Protein AF-A0A8H3I0Z0-F1 (afdb_monomer_lite)

Radius of gyration: 28.61 Å; chains: 1; bounding box: 64×24×94 Å

Structure (mmCIF, N/CA/C/O backbone):
data_AF-A0A8H3I0Z0-F1
#
_entry.id   AF-A0A8H3I0Z0-F1
#
loop_
_atom_site.group_PDB
_atom_site.id
_atom_site.type_symbol
_atom_site.label_atom_id
_atom_site.label_alt_id
_atom_site.label_comp_id
_atom_site.label_asym_id
_atom_site.label_entity_id
_atom_site.label_seq_id
_atom_site.pdbx_PDB_ins_code
_atom_site.Cartn_x
_atom_site.Cartn_y
_atom_site.Cartn_z
_atom_site.occupancy
_atom_site.B_iso_or_equiv
_atom_site.auth_seq_id
_atom_site.auth_comp_id
_atom_site.auth_asym_id
_atom_site.auth_atom_id
_atom_site.pdbx_PDB_model_num
ATOM 1 N N . MET A 1 1 ? 40.923 -9.804 -62.051 1.00 49.62 1 MET A N 1
ATOM 2 C CA . MET A 1 1 ? 40.521 -8.663 -61.196 1.00 49.62 1 MET A CA 1
ATOM 3 C C . MET A 1 1 ? 39.108 -8.883 -60.624 1.00 49.62 1 MET A C 1
ATOM 5 O O . MET A 1 1 ? 38.193 -8.184 -61.022 1.00 49.62 1 MET A O 1
ATOM 9 N N . TYR A 1 2 ? 38.901 -9.852 -59.717 1.00 53.31 2 TYR A N 1
ATOM 10 C CA . TYR A 1 2 ? 37.547 -10.206 -59.215 1.00 53.31 2 TYR A CA 1
ATOM 11 C C . TYR A 1 2 ? 37.404 -10.237 -57.674 1.00 53.31 2 TYR A C 1
ATOM 13 O O . TYR A 1 2 ? 36.330 -10.528 -57.165 1.00 53.31 2 TYR A O 1
ATOM 21 N N . ASN A 1 3 ? 38.454 -9.895 -56.910 1.00 57.19 3 ASN A N 1
ATOM 22 C CA . ASN A 1 3 ? 38.462 -10.039 -55.439 1.00 57.19 3 ASN A CA 1
ATOM 23 C C . ASN A 1 3 ? 38.242 -8.739 -54.644 1.00 57.19 3 ASN A C 1
ATOM 25 O O . ASN A 1 3 ? 37.984 -8.796 -53.445 1.00 57.19 3 ASN A O 1
ATOM 29 N N . HIS A 1 4 ? 38.344 -7.566 -55.275 1.00 58.25 4 HIS A N 1
ATOM 30 C CA . HIS A 1 4 ? 38.275 -6.285 -54.558 1.00 58.25 4 HIS A CA 1
ATOM 31 C C . HIS A 1 4 ? 36.830 -5.787 -54.354 1.00 58.25 4 HIS A C 1
ATOM 33 O O . HIS A 1 4 ? 36.523 -5.210 -53.315 1.00 58.25 4 HIS A O 1
ATOM 39 N N . SER A 1 5 ? 35.927 -6.062 -55.303 1.00 60.88 5 SER A N 1
ATOM 40 C CA . SER A 1 5 ? 34.509 -5.678 -55.207 1.00 60.88 5 SER A CA 1
ATOM 41 C C . SER A 1 5 ? 33.714 -6.571 -54.248 1.00 60.88 5 SER A C 1
ATOM 43 O O . SER A 1 5 ? 32.898 -6.060 -53.489 1.00 60.88 5 SER A O 1
ATOM 45 N N . ASN A 1 6 ? 34.006 -7.879 -54.206 1.00 61.44 6 ASN A N 1
ATOM 46 C CA . ASN A 1 6 ? 33.349 -8.804 -53.272 1.00 61.44 6 ASN A CA 1
ATOM 47 C C . ASN A 1 6 ? 33.717 -8.535 -51.806 1.00 61.44 6 ASN A C 1
ATOM 49 O O . ASN A 1 6 ? 32.853 -8.653 -50.944 1.00 61.44 6 ASN A O 1
ATOM 53 N N . ARG A 1 7 ? 34.963 -8.126 -51.516 1.00 63.06 7 ARG A N 1
ATOM 54 C CA . ARG A 1 7 ? 35.365 -7.723 -50.155 1.00 63.06 7 ARG A CA 1
ATOM 55 C C . ARG A 1 7 ? 34.639 -6.463 -49.695 1.00 63.06 7 ARG A C 1
ATOM 57 O O . ARG A 1 7 ? 34.001 -6.496 -48.657 1.00 63.06 7 ARG A O 1
ATOM 64 N N . LYS A 1 8 ? 34.639 -5.403 -50.511 1.00 66.81 8 LYS A N 1
ATOM 65 C CA . LYS A 1 8 ? 33.959 -4.141 -50.166 1.00 66.81 8 LYS A CA 1
ATOM 66 C C . LYS A 1 8 ? 32.462 -4.317 -49.913 1.00 66.81 8 LYS A C 1
ATOM 68 O O . LYS A 1 8 ? 31.931 -3.703 -48.997 1.00 66.81 8 LYS A O 1
ATOM 73 N N . HIS A 1 9 ? 31.797 -5.152 -50.708 1.00 66.06 9 HIS A N 1
ATOM 74 C CA . HIS A 1 9 ? 30.387 -5.470 -50.502 1.00 66.06 9 HIS A CA 1
ATOM 75 C C . HIS A 1 9 ? 30.183 -6.218 -49.176 1.00 66.06 9 HIS A C 1
ATOM 77 O O . HIS A 1 9 ? 29.339 -5.823 -48.381 1.00 66.06 9 HIS A O 1
ATOM 83 N N . ASN A 1 10 ? 30.996 -7.239 -48.890 1.00 72.88 10 ASN A N 1
ATOM 84 C CA . ASN A 1 10 ? 30.911 -8.009 -47.646 1.00 72.88 10 ASN A CA 1
ATOM 85 C C . ASN A 1 10 ? 31.183 -7.154 -46.392 1.00 72.88 10 ASN A C 1
ATOM 87 O O . ASN A 1 10 ? 30.466 -7.268 -45.403 1.00 72.88 10 ASN A O 1
ATOM 91 N N . ASP A 1 11 ? 32.159 -6.245 -46.463 1.00 80.00 11 ASP A N 1
ATOM 92 C CA . ASP A 1 11 ? 32.499 -5.326 -45.371 1.00 80.00 11 ASP A CA 1
ATOM 93 C C . ASP A 1 11 ? 31.361 -4.318 -45.106 1.00 80.00 11 ASP A C 1
ATOM 95 O O . ASP A 1 11 ? 31.059 -3.991 -43.956 1.00 80.00 11 ASP A O 1
ATOM 99 N N . GLN A 1 12 ? 30.675 -3.858 -46.161 1.00 84.00 12 GLN A N 1
ATOM 100 C CA . GLN A 1 12 ? 29.501 -2.984 -46.047 1.00 84.00 12 GLN A CA 1
ATOM 101 C C . GLN A 1 12 ? 28.294 -3.697 -45.424 1.00 84.00 12 GLN A C 1
ATOM 103 O O . GLN A 1 12 ? 27.622 -3.110 -44.576 1.00 84.00 12 GLN A O 1
ATOM 108 N N . TRP A 1 13 ? 28.033 -4.954 -45.798 1.00 85.31 13 TRP A N 1
ATOM 109 C CA . TRP A 1 13 ? 26.964 -5.758 -45.191 1.00 85.31 13 TRP A CA 1
ATOM 110 C C . TRP A 1 13 ? 27.216 -6.040 -43.715 1.00 85.31 13 TRP A C 1
ATOM 112 O O . TRP A 1 13 ? 26.295 -5.897 -42.912 1.00 85.31 13 TRP A O 1
ATOM 122 N N . GLN A 1 14 ? 28.455 -6.373 -43.348 1.00 87.75 14 GLN A N 1
ATOM 123 C CA . GLN A 1 14 ? 28.815 -6.582 -41.948 1.00 87.75 14 GLN A CA 1
ATOM 124 C C . GLN A 1 14 ? 28.629 -5.295 -41.137 1.00 87.75 14 GLN A C 1
ATOM 126 O O . GLN A 1 14 ? 27.967 -5.310 -40.106 1.00 87.75 14 GLN A O 1
ATOM 131 N N . THR A 1 15 ? 29.098 -4.158 -41.663 1.00 92.81 15 THR A N 1
ATOM 132 C CA . THR A 1 15 ? 28.926 -2.847 -41.015 1.00 92.81 15 THR A CA 1
ATOM 133 C C . THR A 1 15 ? 27.448 -2.501 -40.807 1.00 92.81 15 THR A C 1
ATOM 135 O O . THR A 1 15 ? 27.067 -2.008 -39.747 1.00 92.81 15 THR A O 1
ATOM 138 N N . ALA A 1 16 ? 26.597 -2.761 -41.805 1.00 92.19 16 ALA A N 1
ATOM 139 C CA . ALA A 1 16 ? 25.161 -2.523 -41.690 1.00 92.19 16 ALA A CA 1
ATOM 140 C C . ALA A 1 16 ? 24.503 -3.449 -40.653 1.00 92.19 16 ALA A C 1
ATOM 142 O O . ALA A 1 16 ? 23.664 -2.993 -39.878 1.00 92.19 16 ALA A O 1
ATOM 143 N N . SER A 1 17 ? 24.901 -4.724 -40.609 1.00 94.00 17 SER A N 1
ATOM 144 C CA . SER A 1 17 ? 24.419 -5.689 -39.616 1.00 94.00 17 SER A CA 1
ATOM 145 C C . SER A 1 17 ? 24.786 -5.264 -38.194 1.00 94.00 17 SER A C 1
ATOM 147 O O . SER A 1 17 ? 23.909 -5.194 -37.333 1.00 94.00 17 SER A O 1
ATOM 149 N N . ASP A 1 18 ? 26.051 -4.906 -37.965 1.00 96.00 18 ASP A N 1
ATOM 150 C CA . ASP A 1 18 ? 26.550 -4.474 -36.657 1.00 96.00 18 ASP A CA 1
ATOM 151 C C . ASP A 1 18 ? 25.844 -3.185 -36.197 1.00 96.00 18 ASP A C 1
ATOM 153 O O . ASP A 1 18 ? 25.447 -3.055 -35.038 1.00 96.00 18 ASP A O 1
ATOM 157 N N . ALA A 1 19 ? 25.610 -2.243 -37.119 1.00 95.50 19 ALA A N 1
ATOM 158 C CA . ALA A 1 19 ? 24.877 -1.012 -36.828 1.00 95.50 19 ALA A CA 1
ATOM 159 C C . ALA A 1 19 ? 23.410 -1.276 -36.439 1.00 95.50 19 ALA A C 1
ATOM 161 O O . ALA A 1 19 ? 22.887 -0.625 -35.531 1.00 95.50 19 ALA A O 1
ATOM 162 N N . ILE A 1 20 ? 22.742 -2.232 -37.096 1.00 96.00 20 ILE A N 1
ATOM 163 C CA . ILE A 1 20 ? 21.369 -2.633 -36.754 1.00 96.00 20 ILE A CA 1
ATOM 164 C C . ILE A 1 20 ? 21.336 -3.294 -35.376 1.00 96.00 20 ILE A C 1
ATOM 166 O O . ILE A 1 20 ? 20.483 -2.947 -34.556 1.00 96.00 20 ILE A O 1
ATOM 170 N N . GLU A 1 21 ? 22.261 -4.213 -35.094 1.00 96.81 21 GLU A N 1
ATOM 171 C CA . GLU A 1 21 ? 22.340 -4.869 -33.788 1.00 96.81 21 GLU A CA 1
ATOM 172 C C . GLU A 1 21 ? 22.579 -3.847 -32.671 1.00 96.81 21 GLU A C 1
ATOM 174 O O . GLU A 1 21 ? 21.851 -3.848 -31.674 1.00 96.81 21 GLU A O 1
ATOM 179 N N . GLN A 1 22 ? 23.515 -2.915 -32.868 1.00 97.06 22 GLN A N 1
ATOM 180 C CA . GLN A 1 22 ? 23.776 -1.841 -31.913 1.00 97.06 22 GLN A CA 1
ATOM 181 C C . GLN A 1 22 ? 22.528 -0.983 -31.675 1.00 97.06 22 GLN A C 1
ATOM 183 O O . GLN A 1 22 ? 22.144 -0.764 -30.526 1.00 97.06 22 GLN A O 1
ATOM 188 N N . ALA A 1 23 ? 21.833 -0.563 -32.737 1.00 97.62 23 ALA A N 1
ATOM 189 C CA . ALA A 1 23 ? 20.603 0.218 -32.611 1.00 97.62 23 ALA A CA 1
ATOM 190 C C . ALA A 1 23 ? 19.501 -0.547 -31.853 1.00 97.62 23 ALA A C 1
ATOM 192 O O . ALA A 1 23 ? 18.777 0.033 -31.039 1.00 97.62 23 ALA A O 1
ATOM 193 N N . MET A 1 24 ? 19.382 -1.862 -32.071 1.00 97.44 24 MET A N 1
ATOM 194 C CA . MET A 1 24 ? 18.446 -2.711 -31.329 1.00 97.44 24 MET A CA 1
ATOM 195 C C . MET A 1 24 ? 18.813 -2.808 -29.846 1.00 97.44 24 MET A C 1
ATOM 197 O O . MET A 1 24 ? 17.919 -2.770 -28.996 1.00 97.44 24 MET A O 1
ATOM 201 N N . GLN A 1 25 ? 20.102 -2.925 -29.519 1.00 97.38 25 GLN A N 1
ATOM 202 C CA . GLN A 1 25 ? 20.560 -2.911 -28.131 1.00 97.38 25 GLN A CA 1
ATOM 203 C C . GLN A 1 25 ? 20.279 -1.559 -27.477 1.00 97.38 25 GLN A C 1
ATOM 205 O O . GLN A 1 25 ? 19.692 -1.520 -26.395 1.00 97.38 25 GLN A O 1
ATOM 210 N N . ASP A 1 26 ? 20.604 -0.450 -28.136 1.00 97.06 26 ASP A N 1
ATOM 211 C CA . ASP A 1 26 ? 20.345 0.898 -27.622 1.00 97.06 26 ASP A CA 1
ATOM 212 C C . ASP A 1 26 ? 18.851 1.122 -27.365 1.00 97.06 26 ASP A C 1
ATOM 214 O O . ASP A 1 26 ? 18.458 1.656 -26.321 1.00 97.06 26 ASP A O 1
ATOM 218 N N . MET A 1 27 ? 17.995 0.640 -28.269 1.00 97.69 27 MET A N 1
ATOM 219 C CA . MET A 1 27 ? 16.547 0.720 -28.107 1.00 97.69 27 MET A CA 1
ATOM 220 C C . MET A 1 27 ? 16.053 -0.102 -26.909 1.00 97.69 27 MET A C 1
ATOM 222 O O . MET A 1 27 ? 15.232 0.397 -26.136 1.00 97.69 27 MET A O 1
ATOM 226 N N . LYS A 1 28 ? 16.576 -1.316 -26.693 1.00 96.12 28 LYS A N 1
ATOM 227 C CA . LYS A 1 28 ? 16.246 -2.133 -25.508 1.00 96.12 28 LYS A CA 1
ATOM 228 C C . LYS A 1 28 ? 16.651 -1.434 -24.210 1.00 96.12 28 LYS A C 1
ATOM 230 O O . LYS A 1 28 ? 15.844 -1.344 -23.284 1.00 96.12 28 LYS A O 1
ATOM 235 N N . HIS A 1 29 ? 17.864 -0.882 -24.151 1.00 95.69 29 HIS A N 1
ATOM 236 C CA . HIS A 1 29 ? 18.329 -0.119 -22.989 1.00 95.69 29 HIS A CA 1
ATOM 237 C C . HIS A 1 29 ? 17.452 1.111 -22.738 1.00 95.69 29 HIS A C 1
ATOM 239 O O . HIS A 1 29 ? 17.085 1.408 -21.598 1.00 95.69 29 HIS A O 1
ATOM 245 N N . HIS A 1 30 ? 17.070 1.814 -23.805 1.00 95.94 30 HIS A N 1
ATOM 246 C CA . HIS A 1 30 ? 16.184 2.964 -23.712 1.00 95.94 30 HIS A CA 1
ATOM 247 C C . HIS A 1 30 ? 14.809 2.578 -23.154 1.00 95.94 30 HIS A C 1
ATOM 249 O O . HIS A 1 30 ? 14.322 3.229 -22.227 1.00 95.94 30 HIS A O 1
ATOM 255 N N . GLN A 1 31 ? 14.204 1.507 -23.672 1.00 95.56 31 GLN A N 1
ATOM 256 C CA . GLN A 1 31 ? 12.918 0.992 -23.198 1.00 95.56 31 GLN A CA 1
ATOM 257 C C . GLN A 1 31 ? 12.981 0.580 -21.727 1.00 95.56 31 GLN A C 1
ATOM 259 O O . GLN A 1 31 ? 12.110 0.979 -20.955 1.00 95.56 31 GLN A O 1
ATOM 264 N N . LEU A 1 32 ? 14.034 -0.130 -21.311 1.00 93.69 32 LEU A N 1
ATOM 265 C CA . LEU A 1 32 ? 14.235 -0.511 -19.911 1.00 93.69 32 LEU A CA 1
ATOM 266 C C . LEU A 1 32 ? 14.336 0.720 -19.000 1.00 93.69 32 LEU A C 1
ATOM 268 O O . LEU A 1 32 ? 13.714 0.773 -17.938 1.00 93.69 32 LEU A O 1
ATOM 272 N N . ARG A 1 33 ? 15.072 1.749 -19.433 1.00 94.81 33 ARG A N 1
ATOM 273 C CA . ARG A 1 33 ? 15.203 3.009 -18.692 1.00 94.81 33 ARG A CA 1
ATOM 274 C C . ARG A 1 33 ? 13.863 3.730 -18.544 1.00 94.81 33 ARG A C 1
ATOM 276 O O . ARG A 1 33 ? 13.560 4.234 -17.462 1.00 94.81 33 ARG A O 1
ATOM 283 N N . LEU A 1 34 ? 13.065 3.793 -19.611 1.00 95.94 34 LEU A N 1
ATOM 284 C CA . LEU A 1 34 ? 11.731 4.395 -19.569 1.00 95.94 34 LEU A CA 1
ATOM 285 C C . LEU A 1 34 ? 10.782 3.604 -18.668 1.00 95.94 34 LEU A C 1
ATOM 287 O O . LEU A 1 34 ? 10.107 4.201 -17.831 1.00 95.94 34 LEU A O 1
ATOM 291 N N . TRP A 1 35 ? 10.780 2.277 -18.802 1.00 95.31 35 TRP A N 1
ATOM 292 C CA . TRP A 1 35 ? 10.008 1.364 -17.966 1.00 95.31 35 TRP A CA 1
ATOM 293 C C . TRP A 1 35 ? 10.321 1.593 -16.484 1.00 95.31 35 TRP A C 1
ATOM 295 O O . TRP A 1 35 ? 9.425 1.906 -15.700 1.00 95.31 35 TRP A O 1
ATOM 305 N N . LYS A 1 36 ? 11.606 1.581 -16.112 1.00 95.75 36 LYS A N 1
ATOM 306 C CA . LYS A 1 36 ? 12.046 1.832 -14.736 1.00 95.75 36 LYS A CA 1
ATOM 307 C C . LYS A 1 36 ? 11.579 3.194 -14.227 1.00 95.75 36 LYS A C 1
ATOM 309 O O . LYS A 1 36 ? 10.993 3.284 -13.150 1.00 95.75 36 LYS A O 1
ATOM 314 N N . LYS A 1 37 ? 11.787 4.259 -15.010 1.00 96.62 37 LYS A N 1
ATOM 315 C CA . LYS A 1 37 ? 11.368 5.620 -14.638 1.00 96.62 37 LYS A CA 1
ATOM 316 C C . LYS A 1 37 ? 9.857 5.709 -14.410 1.00 96.62 37 LYS A C 1
ATOM 318 O O . LYS A 1 37 ? 9.425 6.361 -13.461 1.00 96.62 37 LYS A O 1
ATOM 323 N N . HIS A 1 38 ? 9.067 5.054 -15.258 1.00 96.44 38 HIS A N 1
ATOM 324 C CA . HIS A 1 38 ? 7.618 4.998 -15.114 1.00 96.44 38 HIS A CA 1
ATOM 325 C C . HIS A 1 38 ? 7.214 4.323 -13.799 1.00 96.44 38 HIS A C 1
ATOM 327 O O . HIS A 1 38 ? 6.490 4.924 -13.008 1.00 96.44 38 HIS A O 1
ATOM 333 N N . PHE A 1 39 ? 7.725 3.123 -13.516 1.00 96.94 39 PHE A N 1
ATOM 334 C CA . PHE A 1 39 ? 7.347 2.386 -12.307 1.00 96.94 39 PHE A CA 1
ATOM 335 C C . PHE A 1 39 ? 7.849 3.034 -11.014 1.00 96.94 39 PHE A C 1
ATOM 337 O O . PHE A 1 39 ? 7.135 3.006 -10.011 1.00 96.94 39 PHE A O 1
ATOM 344 N N . VAL A 1 40 ? 9.008 3.701 -11.041 1.00 97.69 40 VAL A N 1
ATOM 345 C CA . VAL A 1 40 ? 9.452 4.558 -9.931 1.00 97.69 40 VAL A CA 1
ATOM 346 C C . VAL A 1 40 ? 8.408 5.641 -9.643 1.00 97.69 40 VAL A C 1
ATOM 348 O O . VAL A 1 40 ? 7.986 5.786 -8.497 1.00 97.69 40 VAL A O 1
ATOM 351 N N . ALA A 1 41 ? 7.945 6.357 -10.672 1.00 97.94 41 ALA A N 1
ATOM 352 C CA . ALA A 1 41 ? 6.946 7.411 -10.509 1.00 97.94 41 ALA A CA 1
ATOM 353 C C . ALA A 1 41 ? 5.586 6.869 -10.030 1.00 97.94 41 ALA A C 1
ATOM 355 O O . ALA A 1 41 ? 4.925 7.508 -9.211 1.00 97.94 41 ALA A O 1
ATOM 356 N N . VAL A 1 42 ? 5.178 5.685 -10.500 1.00 98.25 42 VAL A N 1
ATOM 357 C CA . VAL A 1 42 ? 3.949 5.014 -10.046 1.00 98.25 42 VAL A CA 1
ATOM 358 C C . VAL A 1 42 ? 4.031 4.670 -8.558 1.00 98.25 42 VAL A C 1
ATOM 360 O O . VAL A 1 42 ? 3.095 4.974 -7.822 1.00 98.25 42 VAL A O 1
ATOM 363 N N . LEU A 1 43 ? 5.144 4.091 -8.094 1.00 98.50 43 LEU A N 1
ATOM 364 C CA . LEU A 1 43 ? 5.341 3.762 -6.677 1.00 98.50 43 LEU A CA 1
ATOM 365 C C . LEU A 1 43 ? 5.396 5.014 -5.794 1.00 98.50 43 LEU A C 1
ATOM 367 O O . LEU A 1 43 ? 4.810 5.021 -4.714 1.00 98.50 43 LEU A O 1
ATOM 371 N N . ASP A 1 44 ? 6.045 6.084 -6.257 1.00 98.44 44 ASP A N 1
ATOM 372 C CA . ASP A 1 44 ? 6.104 7.348 -5.517 1.00 98.44 44 ASP A CA 1
ATOM 373 C C . ASP A 1 44 ? 4.726 8.006 -5.397 1.00 98.44 44 ASP A C 1
ATOM 375 O O . ASP A 1 44 ? 4.357 8.498 -4.327 1.00 98.44 44 ASP A O 1
ATOM 379 N N . ARG A 1 45 ? 3.924 7.962 -6.468 1.00 98.50 45 ARG A N 1
ATOM 380 C CA . ARG A 1 45 ? 2.531 8.415 -6.426 1.00 98.50 45 ARG A CA 1
ATOM 381 C C . ARG A 1 45 ? 1.698 7.559 -5.475 1.00 98.50 45 ARG A C 1
ATOM 383 O O . ARG A 1 45 ? 0.999 8.113 -4.636 1.00 98.50 45 ARG A O 1
ATOM 390 N N . LEU A 1 46 ? 1.822 6.236 -5.560 1.00 98.50 46 LEU A N 1
ATOM 391 C CA . LEU A 1 46 ? 1.108 5.307 -4.686 1.00 98.50 46 LEU A CA 1
ATOM 392 C C . LEU A 1 46 ? 1.431 5.563 -3.209 1.00 98.50 46 LEU A C 1
ATOM 394 O O . LEU A 1 46 ? 0.528 5.608 -2.380 1.00 98.50 46 LEU A O 1
ATOM 398 N N . LEU A 1 47 ? 2.708 5.786 -2.882 1.00 98.62 47 LEU A N 1
ATOM 399 C CA . LEU A 1 47 ? 3.143 6.129 -1.530 1.00 98.62 47 LEU A CA 1
ATOM 400 C C . LEU A 1 47 ? 2.540 7.455 -1.057 1.00 98.62 47 LEU A C 1
ATOM 402 O O . LEU A 1 47 ? 2.101 7.562 0.088 1.00 98.62 47 LEU A O 1
ATOM 406 N N . LYS A 1 48 ? 2.531 8.472 -1.923 1.00 98.62 48 LYS A N 1
ATOM 407 C CA . LYS A 1 48 ? 1.947 9.780 -1.616 1.00 98.62 48 LYS A CA 1
ATOM 408 C C . LYS A 1 48 ? 0.448 9.665 -1.337 1.00 98.62 48 LYS A C 1
ATOM 410 O O . LYS A 1 48 ? -0.006 10.164 -0.310 1.00 98.62 48 LYS A O 1
ATOM 415 N N . ASP A 1 49 ? -0.284 8.983 -2.210 1.00 98.62 49 ASP A N 1
ATOM 416 C CA . ASP A 1 49 ? -1.732 8.797 -2.099 1.00 98.62 49 ASP A CA 1
ATOM 417 C C . ASP A 1 49 ? -2.084 7.961 -0.856 1.00 98.62 49 ASP A C 1
ATOM 419 O O . ASP A 1 49 ? -2.995 8.314 -0.106 1.00 98.62 49 ASP A O 1
ATOM 423 N N . LEU A 1 50 ? -1.305 6.912 -0.568 1.00 98.62 50 LEU A N 1
ATOM 424 C CA . LEU A 1 50 ? -1.437 6.115 0.652 1.00 98.62 50 LEU A CA 1
ATOM 425 C C . LEU A 1 50 ? -1.220 6.962 1.909 1.00 98.62 50 LEU A C 1
ATOM 427 O O . LEU A 1 50 ? -2.013 6.879 2.842 1.00 98.62 50 LEU A O 1
ATOM 431 N N . ASN A 1 51 ? -0.161 7.773 1.952 1.00 98.44 51 ASN A N 1
ATOM 432 C CA . ASN A 1 51 ? 0.110 8.631 3.105 1.00 98.44 51 ASN A CA 1
ATOM 433 C C . ASN A 1 51 ? -1.010 9.653 3.321 1.00 98.44 51 ASN A C 1
ATOM 435 O O . ASN A 1 51 ? -1.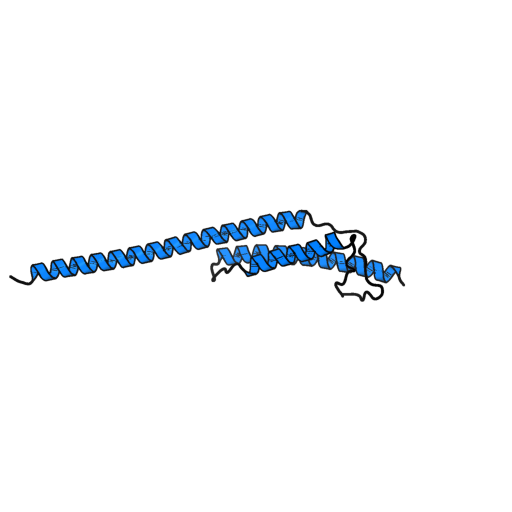440 9.834 4.456 1.00 98.44 51 ASN A O 1
ATOM 439 N N . ALA A 1 52 ? -1.511 10.273 2.249 1.00 98.44 52 ALA A N 1
ATOM 440 C CA . ALA A 1 52 ? -2.644 11.189 2.326 1.00 98.44 52 ALA A CA 1
ATOM 441 C C . ALA A 1 52 ? -3.903 10.479 2.849 1.00 98.44 52 ALA A C 1
ATOM 443 O O . ALA A 1 52 ? -4.563 10.989 3.746 1.00 98.44 52 ALA A O 1
ATOM 444 N N . CYS A 1 53 ? -4.193 9.270 2.361 1.00 97.94 53 CYS A N 1
ATOM 445 C CA . CYS A 1 53 ? -5.316 8.467 2.842 1.00 97.94 53 CYS A CA 1
ATOM 446 C C . CYS A 1 53 ? -5.171 8.090 4.326 1.00 97.94 53 CYS A C 1
ATOM 448 O O . CYS A 1 53 ? -6.105 8.248 5.101 1.00 97.94 53 CYS A O 1
ATOM 450 N N . VAL A 1 54 ? -3.989 7.645 4.758 1.00 97.50 54 VAL A N 1
ATOM 451 C CA . VAL A 1 54 ? -3.731 7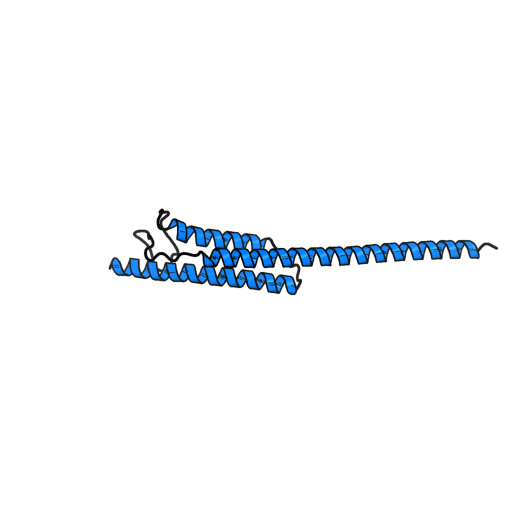.286 6.163 1.00 97.50 54 VAL A CA 1
ATOM 452 C C . VAL A 1 54 ? -3.817 8.503 7.089 1.00 97.50 54 VAL A C 1
ATOM 454 O O . VAL A 1 54 ? -4.179 8.359 8.253 1.00 97.50 54 VAL A O 1
ATOM 457 N N . GLN A 1 55 ? -3.498 9.704 6.603 1.00 97.12 55 GLN A N 1
ATOM 458 C CA . GLN A 1 55 ? -3.652 10.940 7.377 1.00 97.12 55 GLN A CA 1
ATOM 459 C C . GLN A 1 55 ? -5.117 11.286 7.660 1.00 97.12 55 GLN A C 1
ATOM 461 O O . GLN A 1 55 ? -5.385 11.941 8.663 1.00 97.12 55 GLN A O 1
ATOM 466 N N . THR A 1 56 ? -6.059 10.831 6.829 1.00 96.50 56 THR A N 1
ATOM 467 C CA . THR A 1 56 ? -7.499 11.043 7.042 1.00 96.50 56 THR A CA 1
ATOM 468 C C . THR A 1 56 ? -8.148 9.932 7.867 1.00 96.50 56 THR A C 1
ATOM 470 O O . THR A 1 56 ? -9.370 9.841 7.910 1.00 96.50 56 THR A O 1
ATOM 473 N N . PHE A 1 57 ? -7.363 9.030 8.461 1.00 96.25 57 PHE A N 1
ATOM 474 C CA . PHE A 1 57 ? -7.904 7.917 9.233 1.00 96.25 57 PHE A CA 1
ATOM 475 C C . PHE A 1 57 ? -8.502 8.383 10.555 1.00 96.25 57 PHE A C 1
ATOM 477 O O . PHE A 1 57 ? -7.856 9.067 11.350 1.00 96.25 57 PHE A O 1
ATOM 484 N N . GLU A 1 58 ? -9.731 7.947 10.800 1.00 93.94 58 GLU A N 1
ATOM 485 C CA . GLU A 1 58 ? -10.495 8.245 12.000 1.00 93.94 58 GLU A CA 1
ATOM 486 C C . GLU A 1 58 ? -10.526 7.023 12.915 1.00 93.94 58 GLU A C 1
ATOM 488 O O . GLU A 1 58 ? -10.714 5.887 12.470 1.00 93.94 58 GLU A O 1
ATOM 493 N N . TYR A 1 59 ? -10.384 7.263 14.215 1.00 94.19 59 TYR A N 1
ATOM 494 C CA . TYR A 1 59 ? -10.362 6.226 15.244 1.00 94.19 59 TYR A CA 1
ATOM 495 C C . TYR A 1 59 ? -11.515 6.462 16.228 1.00 94.19 59 TYR A C 1
ATOM 497 O O . TYR A 1 59 ? -11.295 7.055 17.288 1.00 94.19 59 TYR A O 1
ATOM 505 N N . PRO A 1 60 ? -12.749 6.034 15.889 1.00 92.06 60 PRO A N 1
ATOM 506 C CA . PRO A 1 60 ? -13.924 6.279 16.716 1.00 92.06 60 PRO A CA 1
ATOM 507 C C . PRO A 1 60 ? -13.747 5.761 18.145 1.00 92.06 60 PRO A C 1
ATOM 509 O O . PRO A 1 60 ? -13.180 4.686 18.368 1.00 92.06 60 PRO A O 1
ATOM 512 N N . SER A 1 61 ? -14.250 6.518 19.119 1.00 90.75 61 SER A N 1
ATOM 513 C CA . SER A 1 61 ? -14.252 6.117 20.530 1.00 90.75 61 SER A CA 1
ATOM 514 C C . SER A 1 61 ? -15.236 4.982 20.826 1.00 90.75 61 SER A C 1
ATOM 516 O O . SER A 1 61 ? -15.059 4.276 21.812 1.00 90.75 61 SER A O 1
ATOM 518 N N . ALA A 1 62 ? -16.237 4.781 19.969 1.00 89.25 62 ALA A N 1
ATOM 519 C CA . ALA A 1 62 ? -17.210 3.704 20.063 1.00 89.25 62 ALA A CA 1
ATOM 520 C C . ALA A 1 62 ? -17.299 2.960 18.728 1.00 89.25 62 ALA A C 1
ATOM 522 O O . ALA A 1 62 ? -17.335 3.583 17.668 1.00 89.25 62 ALA A O 1
ATOM 523 N N . LEU A 1 63 ? -17.347 1.632 18.798 1.00 93.69 63 LEU A N 1
ATOM 524 C CA . LEU A 1 63 ? -17.582 0.747 17.662 1.00 93.69 63 LEU A CA 1
ATOM 525 C C . LEU A 1 63 ? -18.713 -0.216 18.022 1.00 93.69 63 LEU A C 1
ATOM 527 O O . LEU A 1 63 ? -18.789 -0.690 19.158 1.00 93.69 63 LEU A O 1
ATOM 531 N N . ASP A 1 64 ? -19.567 -0.520 17.050 1.00 93.69 64 ASP A N 1
ATOM 532 C CA . ASP A 1 64 ? -20.710 -1.405 17.261 1.00 93.69 64 ASP A CA 1
ATOM 533 C C . ASP A 1 64 ? -20.277 -2.860 17.064 1.00 93.69 64 ASP A C 1
ATOM 535 O O . ASP A 1 64 ? -20.010 -3.315 15.944 1.00 93.69 64 ASP A O 1
ATOM 539 N N . PHE A 1 65 ? -20.196 -3.600 18.165 1.00 93.00 65 PHE A N 1
ATOM 540 C CA . PHE A 1 65 ? -19.808 -5.007 18.172 1.00 93.00 65 PHE A CA 1
ATOM 541 C C . PHE A 1 65 ? -21.030 -5.930 18.251 1.00 93.00 65 PHE A C 1
ATOM 543 O O . PHE A 1 65 ? -22.049 -5.572 18.845 1.00 93.00 65 PHE A O 1
ATOM 550 N N . PRO A 1 66 ? -20.945 -7.156 17.704 1.00 90.69 66 PRO A N 1
ATOM 551 C CA . PRO A 1 66 ? -22.016 -8.131 17.850 1.00 90.69 66 PRO A CA 1
ATOM 552 C C . PRO A 1 66 ? -22.195 -8.587 19.316 1.00 90.69 66 PRO A C 1
ATOM 554 O O . PRO A 1 66 ? -21.230 -8.617 20.090 1.00 90.69 66 PRO A O 1
ATOM 557 N N . PRO A 1 67 ? -23.402 -9.039 19.714 1.00 85.38 67 PRO A N 1
ATOM 558 C CA . PRO A 1 67 ? -23.670 -9.492 21.081 1.00 85.38 67 PRO A CA 1
ATOM 559 C C . PRO A 1 67 ? -22.847 -10.708 21.527 1.00 85.38 67 PRO A C 1
ATOM 561 O O . PRO A 1 67 ? -22.728 -10.965 22.719 1.00 85.38 67 PRO A O 1
ATOM 564 N N . ASN A 1 68 ? -22.262 -11.462 20.612 1.00 84.88 68 ASN A N 1
ATOM 565 C CA . ASN A 1 68 ? -21.381 -12.594 20.893 1.00 84.88 68 ASN A CA 1
ATOM 566 C C . ASN A 1 68 ? -19.934 -12.302 20.466 1.00 84.88 68 ASN A C 1
ATOM 568 O O . ASN A 1 68 ? -19.216 -13.216 20.071 1.00 84.88 68 ASN A O 1
ATOM 572 N N . ALA A 1 69 ? -19.507 -11.033 20.506 1.00 82.62 69 ALA A N 1
ATOM 573 C CA . ALA A 1 69 ? -18.140 -10.657 20.165 1.00 82.62 69 ALA A CA 1
ATOM 574 C C . ALA A 1 69 ? -17.129 -11.379 21.072 1.00 82.62 69 ALA A C 1
ATOM 576 O O . ALA A 1 69 ? -16.999 -11.070 22.257 1.00 82.62 69 ALA A O 1
ATOM 577 N N . GLU A 1 70 ? -16.406 -12.338 20.501 1.00 81.19 70 GLU A N 1
ATOM 578 C CA . GLU A 1 70 ? -15.294 -13.020 21.160 1.00 81.19 70 GLU A CA 1
ATOM 579 C C . GLU A 1 70 ? -14.004 -12.210 21.009 1.00 81.19 70 GLU A C 1
ATOM 581 O O . GLU A 1 70 ? -13.731 -11.647 19.945 1.00 81.19 70 GLU A O 1
ATOM 586 N N . SER A 1 71 ? -13.182 -12.204 22.061 1.00 78.06 71 SER A N 1
ATOM 587 C CA . SER A 1 71 ? -11.877 -11.540 22.040 1.00 78.06 71 SER A CA 1
ATOM 588 C C . SER A 1 71 ? -11.006 -12.056 20.890 1.00 78.06 71 SER A C 1
ATOM 590 O O . SER A 1 71 ? -10.892 -13.261 20.668 1.00 78.06 71 SER A O 1
ATOM 592 N N . GLY A 1 72 ? -10.386 -11.133 20.153 1.00 73.56 72 GLY A N 1
ATOM 593 C CA . GLY A 1 72 ? -9.438 -11.447 19.082 1.00 73.56 72 GLY A CA 1
ATOM 594 C C . GLY A 1 72 ? -10.061 -11.626 17.695 1.00 73.56 72 GLY A C 1
ATOM 595 O O . GLY A 1 72 ? -9.322 -11.638 16.709 1.00 73.56 72 GLY A O 1
ATOM 596 N N . LYS A 1 73 ? -11.393 -11.695 17.574 1.00 83.38 73 LYS A N 1
ATOM 597 C CA . LYS A 1 73 ? -12.078 -11.686 16.270 1.00 83.38 73 LYS A CA 1
ATOM 598 C C . LYS A 1 73 ? -12.290 -10.248 15.788 1.00 83.38 73 LYS A C 1
ATOM 600 O O . LYS A 1 73 ? -12.933 -9.458 16.472 1.00 83.38 73 LYS A O 1
ATOM 605 N N . LEU A 1 74 ? -11.795 -9.922 14.589 1.00 84.56 74 LEU A N 1
ATOM 606 C CA . LEU A 1 74 ? -11.965 -8.610 13.940 1.00 84.56 74 LEU A CA 1
ATOM 607 C C . LEU A 1 74 ? -13.345 -8.479 13.267 1.00 84.56 74 LEU A C 1
ATOM 609 O O . LEU A 1 74 ? -13.433 -8.378 12.044 1.00 84.56 74 LEU A O 1
ATOM 613 N N . VAL A 1 75 ? -14.422 -8.565 14.049 1.00 88.94 75 VAL A N 1
ATOM 614 C CA . VAL A 1 75 ? -15.805 -8.537 13.548 1.00 88.94 75 VAL A CA 1
ATOM 615 C C . VAL A 1 75 ? -16.517 -7.294 14.067 1.00 88.94 75 VAL A C 1
ATOM 617 O O . VAL A 1 75 ? -16.615 -7.088 15.276 1.00 88.94 75 VAL A O 1
ATOM 620 N N . LEU A 1 76 ? -17.063 -6.513 13.138 1.00 91.25 76 LEU A N 1
ATOM 621 C CA . LEU A 1 76 ? -17.890 -5.338 13.396 1.00 91.25 76 LEU A CA 1
ATOM 622 C C . LEU A 1 76 ? -19.251 -5.502 12.724 1.00 91.25 76 LEU A C 1
ATOM 624 O O . LEU A 1 76 ? -19.357 -6.164 11.690 1.00 91.25 76 LEU A O 1
ATOM 628 N N . LEU A 1 77 ? -20.282 -4.888 13.304 1.00 92.19 77 LEU A N 1
ATOM 629 C CA . LEU A 1 77 ? -21.579 -4.763 12.645 1.00 92.19 77 LEU A CA 1
ATOM 630 C C . LEU A 1 77 ? -21.481 -3.759 11.486 1.00 92.19 77 LEU A C 1
ATOM 632 O O . LEU A 1 77 ? -20.752 -2.770 11.582 1.00 92.19 77 LEU A O 1
ATOM 636 N N . ASP A 1 78 ? -22.220 -3.991 10.402 1.00 91.75 78 ASP A N 1
ATOM 637 C CA . ASP A 1 78 ? -22.301 -3.047 9.280 1.00 91.75 78 ASP A CA 1
ATOM 638 C C . ASP A 1 78 ? -23.308 -1.932 9.599 1.00 91.75 78 ASP A C 1
ATOM 640 O O . ASP A 1 78 ? -24.461 -1.954 9.173 1.00 91.75 78 ASP A O 1
ATOM 644 N N . THR A 1 79 ? -22.883 -0.991 10.441 1.00 93.56 79 THR A N 1
ATOM 645 C CA . THR A 1 79 ? -23.665 0.172 10.883 1.00 93.56 79 THR A CA 1
ATOM 646 C C . THR A 1 79 ? -23.067 1.461 10.331 1.00 93.56 79 THR A C 1
ATOM 648 O O . THR A 1 79 ? -21.875 1.521 10.027 1.00 93.56 79 THR A O 1
ATOM 651 N N . GLU A 1 80 ? -23.862 2.535 10.253 1.00 92.38 80 GLU A N 1
ATOM 652 C CA . GLU A 1 80 ? -23.354 3.855 9.839 1.00 92.38 80 GLU A CA 1
ATOM 653 C C . GLU A 1 80 ? -22.182 4.332 10.712 1.00 92.38 80 GLU A C 1
ATOM 655 O O . GLU A 1 80 ? -21.247 4.938 10.198 1.00 92.38 80 GLU A O 1
ATOM 660 N N . ASN A 1 81 ? -22.190 3.999 12.007 1.00 91.56 81 ASN A N 1
ATOM 661 C CA . ASN A 1 81 ? -21.117 4.351 12.936 1.00 91.56 81 ASN A CA 1
ATOM 662 C C . ASN A 1 81 ? -19.804 3.603 12.627 1.00 91.56 81 ASN A C 1
ATOM 664 O O . ASN A 1 81 ? -18.719 4.177 12.692 1.00 91.56 81 ASN A O 1
ATOM 668 N N . ASN A 1 82 ? -19.886 2.331 12.224 1.00 95.19 82 ASN A N 1
ATOM 669 C CA . ASN A 1 82 ? -18.707 1.535 11.884 1.00 95.19 82 ASN A CA 1
ATOM 670 C C . ASN A 1 82 ? -18.211 1.755 10.449 1.00 95.19 82 ASN A C 1
ATOM 672 O O . ASN A 1 82 ? -17.051 1.448 10.160 1.00 95.19 82 ASN A O 1
ATOM 676 N N . LYS A 1 83 ? -19.047 2.274 9.539 1.00 93.50 83 LYS A N 1
ATOM 677 C CA . LYS A 1 83 ? -18.691 2.460 8.122 1.00 93.50 83 LYS A CA 1
ATOM 678 C C . LYS A 1 83 ? -17.386 3.230 7.909 1.00 93.50 83 LYS A C 1
ATOM 680 O O . LYS A 1 83 ? -16.562 2.720 7.146 1.00 93.50 83 LYS A O 1
ATOM 685 N N . PRO A 1 84 ? -17.129 4.388 8.553 1.00 93.38 84 PRO A N 1
ATOM 686 C CA . PRO A 1 84 ? -15.851 5.085 8.408 1.00 93.38 84 PRO A CA 1
ATOM 687 C C . PRO A 1 84 ? -14.658 4.195 8.770 1.00 93.38 84 PRO A C 1
ATOM 689 O O . PRO A 1 84 ? -13.670 4.149 8.041 1.00 93.38 84 PRO A O 1
ATOM 692 N N . PHE A 1 85 ? -14.758 3.420 9.851 1.00 95.50 85 PHE A N 1
ATOM 693 C CA . PHE A 1 85 ? -13.695 2.519 10.298 1.00 95.50 85 PHE A CA 1
ATOM 694 C C . PHE A 1 85 ? -13.502 1.308 9.370 1.00 95.50 85 PHE A C 1
ATOM 696 O O . PHE A 1 85 ? -12.379 0.979 8.988 1.00 95.50 85 PHE A O 1
ATOM 703 N N . ILE A 1 86 ? -14.593 0.686 8.915 1.00 95.31 86 ILE A N 1
ATOM 704 C CA . ILE A 1 86 ? -14.566 -0.420 7.945 1.00 95.31 86 ILE A CA 1
ATOM 705 C C . ILE A 1 86 ? -13.991 0.047 6.598 1.00 95.31 86 ILE A C 1
ATOM 707 O O . ILE A 1 86 ? -13.193 -0.659 5.973 1.00 95.31 86 ILE A O 1
ATOM 711 N N . ASN A 1 87 ? -14.356 1.247 6.147 1.00 95.56 87 ASN A N 1
ATOM 712 C CA . ASN A 1 87 ? -13.879 1.798 4.882 1.00 95.56 87 ASN A CA 1
ATOM 713 C C . ASN A 1 87 ? -12.367 2.063 4.892 1.00 95.56 87 ASN A C 1
ATOM 715 O O . ASN A 1 87 ? -11.732 1.903 3.852 1.00 95.56 87 ASN A O 1
ATOM 719 N N . GLN A 1 88 ? -11.763 2.359 6.046 1.00 97.38 88 GLN A N 1
ATOM 720 C CA . GLN A 1 88 ? -10.305 2.482 6.167 1.00 97.38 88 GLN A CA 1
ATOM 721 C C . GLN A 1 88 ? -9.589 1.145 5.908 1.00 97.38 88 GLN A C 1
ATOM 723 O O . GLN A 1 88 ? -8.588 1.113 5.191 1.00 97.38 88 GLN A O 1
ATOM 728 N N . PHE A 1 89 ? -10.127 0.016 6.394 1.00 96.25 89 PHE A N 1
ATOM 729 C CA . PHE A 1 89 ? -9.598 -1.313 6.045 1.00 96.25 89 PHE A CA 1
ATOM 730 C C . PHE A 1 89 ? -9.717 -1.606 4.548 1.00 96.25 89 PHE A C 1
ATOM 732 O O . PHE A 1 89 ? -8.773 -2.119 3.942 1.00 96.25 89 PHE A O 1
ATOM 739 N N . ARG A 1 90 ? -10.861 -1.263 3.942 1.00 96.12 90 ARG A N 1
ATOM 740 C CA . ARG A 1 90 ? -11.084 -1.431 2.497 1.00 96.12 90 ARG A CA 1
ATOM 741 C C . ARG A 1 90 ? -10.108 -0.587 1.676 1.00 96.12 90 ARG A C 1
ATOM 743 O O . ARG A 1 90 ? -9.533 -1.101 0.722 1.00 96.12 90 ARG A O 1
ATOM 75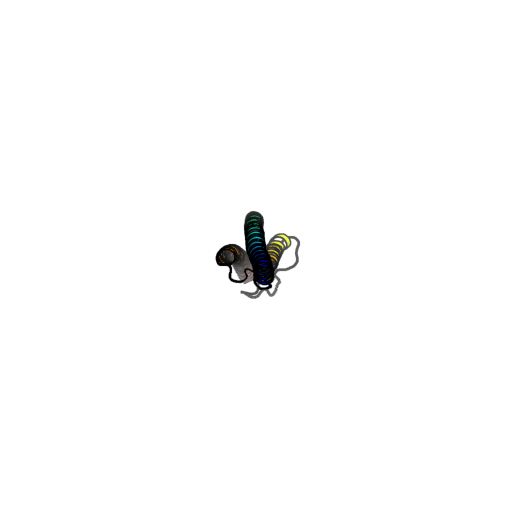0 N N . ALA A 1 91 ? -9.865 0.660 2.077 1.00 97.75 91 ALA A N 1
ATOM 751 C CA . ALA A 1 91 ? -8.897 1.534 1.421 1.00 97.75 91 ALA A CA 1
ATOM 752 C C . ALA A 1 91 ? -7.480 0.935 1.454 1.00 97.75 91 ALA A C 1
ATOM 754 O O . ALA A 1 91 ? -6.825 0.836 0.418 1.00 97.75 91 ALA A O 1
ATOM 755 N N . LEU A 1 92 ? -7.018 0.442 2.611 1.00 98.12 92 LEU A N 1
ATOM 756 C CA . LEU A 1 92 ? -5.710 -0.225 2.704 1.00 98.12 92 LEU A CA 1
ATOM 757 C C . LEU A 1 92 ? -5.625 -1.493 1.846 1.00 98.12 92 LEU A C 1
ATOM 759 O O . LEU A 1 92 ? -4.571 -1.766 1.269 1.00 98.12 92 LEU A O 1
ATOM 763 N N . ALA A 1 93 ? -6.715 -2.259 1.737 1.00 97.75 93 ALA A N 1
ATOM 764 C CA . ALA A 1 93 ? -6.769 -3.420 0.854 1.00 97.75 93 ALA A CA 1
ATOM 765 C C . ALA A 1 93 ? -6.613 -3.014 -0.621 1.00 97.75 93 ALA A C 1
ATOM 767 O O . ALA A 1 93 ? -5.815 -3.621 -1.329 1.00 97.75 93 ALA A O 1
ATOM 768 N N . GLN A 1 94 ? -7.271 -1.936 -1.059 1.00 98.19 94 GLN A N 1
ATOM 769 C CA . GLN A 1 94 ? -7.117 -1.411 -2.419 1.00 98.19 94 GLN A CA 1
ATOM 770 C C . GLN A 1 94 ? -5.673 -0.981 -2.715 1.00 98.19 94 GLN A C 1
ATOM 772 O O . GLN A 1 94 ? -5.130 -1.343 -3.758 1.00 98.19 94 GLN A O 1
ATOM 777 N N . PHE A 1 95 ? -5.015 -0.270 -1.790 1.00 98.56 95 PHE A N 1
ATOM 778 C CA . PHE A 1 95 ? -3.600 0.098 -1.944 1.00 98.56 95 PHE A CA 1
ATOM 779 C C . PHE A 1 95 ? -2.683 -1.125 -2.021 1.00 98.56 95 PHE A C 1
ATOM 781 O O . PHE A 1 95 ? -1.743 -1.146 -2.816 1.00 98.56 95 PHE A O 1
ATOM 788 N N . ARG A 1 96 ? -2.955 -2.163 -1.221 1.00 98.38 96 ARG A N 1
ATOM 789 C CA . ARG A 1 96 ? -2.219 -3.430 -1.288 1.00 98.38 96 ARG A CA 1
ATOM 790 C C . ARG A 1 96 ? -2.395 -4.099 -2.648 1.00 98.38 96 ARG A C 1
ATOM 792 O O . ARG A 1 96 ? -1.408 -4.537 -3.228 1.00 98.38 96 ARG A O 1
ATOM 799 N N . ASP A 1 97 ? -3.615 -4.155 -3.165 1.00 98.38 97 ASP A N 1
ATOM 800 C CA . ASP A 1 97 ? -3.895 -4.810 -4.442 1.00 98.38 97 ASP A CA 1
ATOM 801 C C . ASP A 1 97 ? -3.225 -4.049 -5.606 1.00 98.38 97 ASP A C 1
ATOM 803 O O . ASP A 1 97 ? -2.592 -4.665 -6.468 1.00 98.38 97 ASP A O 1
ATOM 807 N N . GLN A 1 98 ? -3.244 -2.710 -5.571 1.00 98.31 98 GLN A N 1
ATOM 808 C CA . GLN A 1 98 ? -2.482 -1.858 -6.495 1.00 98.31 98 GLN A CA 1
ATOM 809 C C . GLN A 1 98 ? -0.971 -2.114 -6.403 1.00 98.31 98 GLN A C 1
ATOM 811 O O . GLN A 1 98 ? -0.302 -2.255 -7.426 1.00 98.31 98 GLN A O 1
ATOM 816 N N . LEU A 1 99 ? -0.426 -2.224 -5.188 1.00 98.44 99 LEU A N 1
ATOM 817 C CA . LEU A 1 99 ? 0.987 -2.528 -4.970 1.00 98.44 99 LEU A CA 1
ATOM 818 C C . LEU A 1 99 ? 1.363 -3.927 -5.498 1.00 98.44 99 LEU A C 1
ATOM 820 O O . LEU A 1 99 ? 2.430 -4.098 -6.085 1.00 98.44 99 LEU A O 1
ATOM 824 N N . CYS A 1 100 ? 0.498 -4.932 -5.329 1.00 97.12 100 CYS A N 1
ATOM 825 C CA . CYS A 1 100 ? 0.713 -6.299 -5.821 1.00 97.12 100 CYS A CA 1
ATOM 826 C C . CYS A 1 100 ? 0.701 -6.408 -7.355 1.00 97.12 100 CYS A C 1
ATOM 828 O O . CYS A 1 100 ? 1.351 -7.301 -7.917 1.00 97.12 100 CYS A O 1
ATOM 830 N N . ALA A 1 101 ? -0.021 -5.510 -8.030 1.00 97.25 101 ALA A N 1
ATOM 831 C CA . ALA A 1 101 ? -0.043 -5.428 -9.486 1.00 97.25 101 ALA A CA 1
ATOM 832 C C . ALA A 1 101 ? 1.288 -4.916 -10.068 1.00 97.25 101 ALA A C 1
ATOM 834 O O . ALA A 1 101 ? 1.634 -5.252 -11.201 1.00 97.25 101 ALA A O 1
ATOM 835 N N . ILE A 1 102 ? 2.066 -4.152 -9.295 1.00 95.94 102 ILE A N 1
ATOM 836 C CA . ILE A 1 102 ? 3.362 -3.617 -9.722 1.00 95.94 102 ILE A CA 1
ATOM 837 C C . ILE A 1 102 ? 4.436 -4.701 -9.584 1.00 95.94 102 ILE A C 1
ATOM 839 O O . ILE A 1 102 ? 4.780 -5.127 -8.480 1.00 95.94 102 ILE A O 1
ATOM 843 N N . LYS A 1 103 ? 4.992 -5.139 -10.716 1.00 94.19 103 LYS A N 1
ATOM 844 C CA . LYS A 1 103 ? 6.130 -6.066 -10.756 1.00 94.19 103 LYS A CA 1
ATOM 845 C C . LYS A 1 103 ? 7.443 -5.289 -10.762 1.00 94.19 103 LYS A C 1
ATOM 847 O O . LYS A 1 103 ? 7.619 -4.367 -11.550 1.00 94.19 103 LYS A O 1
ATOM 852 N N . THR A 1 104 ? 8.368 -5.684 -9.893 1.00 94.94 104 THR A N 1
ATOM 853 C CA . THR A 1 104 ? 9.693 -5.055 -9.757 1.00 94.94 104 THR A CA 1
ATOM 854 C C . THR A 1 104 ? 10.755 -5.723 -10.630 1.00 94.94 104 THR A C 1
ATOM 856 O O . THR A 1 104 ? 11.773 -5.105 -10.915 1.00 94.94 104 THR A O 1
ATOM 859 N N . HIS A 1 105 ? 10.518 -6.966 -11.071 1.00 92.69 105 HIS A N 1
ATOM 860 C CA . HIS A 1 105 ? 11.420 -7.767 -11.913 1.00 92.69 105 HIS A CA 1
ATOM 861 C C . HIS A 1 105 ? 12.879 -7.821 -11.421 1.00 92.69 105 HIS A C 1
ATOM 863 O O . HIS A 1 105 ? 13.799 -7.872 -12.231 1.00 92.69 105 HIS A O 1
ATOM 869 N N . GLY A 1 106 ? 13.096 -7.815 -10.102 1.00 93.06 106 GLY A N 1
ATOM 870 C CA . GLY A 1 106 ? 14.441 -7.852 -9.522 1.00 93.06 106 GLY A CA 1
ATOM 871 C C . GLY A 1 106 ? 15.200 -6.524 -9.588 1.00 93.06 106 GLY A C 1
ATOM 872 O O . GLY A 1 106 ? 16.370 -6.482 -9.220 1.00 93.06 106 GLY A O 1
ATOM 873 N N . ASP A 1 107 ? 14.580 -5.432 -10.057 1.00 96.31 107 ASP A N 1
ATOM 874 C CA . ASP A 1 107 ? 15.213 -4.116 -10.001 1.00 96.31 107 ASP A CA 1
ATOM 875 C C . ASP A 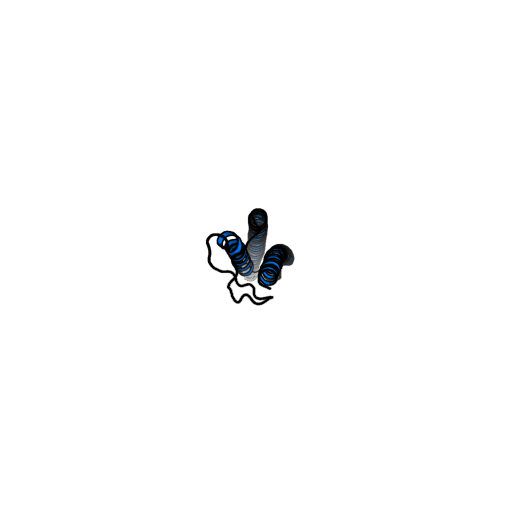1 107 ? 15.250 -3.620 -8.552 1.00 96.31 107 ASP A C 1
ATOM 877 O O . ASP A 1 107 ? 14.218 -3.311 -7.954 1.00 96.31 107 ASP A O 1
ATOM 881 N N . GLU A 1 108 ? 16.459 -3.498 -8.008 1.00 96.81 108 GLU A N 1
ATOM 882 C CA . GLU A 1 108 ? 16.704 -3.129 -6.612 1.00 96.81 108 GLU A CA 1
ATOM 883 C C . GLU A 1 108 ? 16.017 -1.811 -6.209 1.00 96.81 108 GLU A C 1
ATOM 885 O O . GLU A 1 108 ? 15.474 -1.682 -5.108 1.00 96.81 108 GLU A O 1
ATOM 890 N N . GLN A 1 109 ? 15.996 -0.813 -7.098 1.00 96.50 109 GLN A N 1
ATOM 891 C CA . GLN A 1 109 ? 15.370 0.472 -6.790 1.00 96.50 109 GLN A CA 1
ATOM 892 C C . GLN A 1 109 ? 13.848 0.330 -6.676 1.00 96.50 109 GLN A C 1
ATOM 894 O O . GLN A 1 109 ? 13.243 0.897 -5.758 1.00 96.50 109 GLN A O 1
ATOM 899 N N . LEU A 1 110 ? 13.230 -0.412 -7.597 1.00 97.81 110 LEU A N 1
ATOM 900 C CA . LEU A 1 110 ? 11.799 -0.701 -7.550 1.00 97.81 110 LEU A CA 1
ATOM 901 C C . LEU A 1 110 ? 11.442 -1.564 -6.337 1.00 97.81 110 LEU A C 1
ATOM 903 O O . LEU A 1 110 ? 10.453 -1.266 -5.672 1.00 97.81 110 LEU A O 1
ATOM 907 N N . GLU A 1 111 ? 12.249 -2.570 -5.999 1.00 98.12 111 GLU A N 1
ATOM 908 C CA . GLU A 1 111 ? 12.049 -3.408 -4.809 1.00 98.12 111 GLU A CA 1
ATOM 909 C C . GLU A 1 111 ? 12.101 -2.602 -3.514 1.00 98.12 111 GLU A C 1
ATOM 911 O O . GLU A 1 111 ? 11.216 -2.730 -2.664 1.00 98.12 111 GLU A O 1
ATOM 916 N N . ASN A 1 112 ? 13.079 -1.706 -3.388 1.00 98.25 112 ASN A N 1
ATOM 917 C CA . ASN A 1 112 ? 13.194 -0.834 -2.226 1.00 98.25 112 ASN A CA 1
ATOM 918 C C . ASN A 1 112 ? 11.962 0.071 -2.072 1.00 98.25 112 ASN A C 1
ATOM 920 O O . ASN A 1 112 ? 11.392 0.161 -0.982 1.00 98.25 112 ASN A O 1
ATOM 924 N N . LYS A 1 113 ? 11.493 0.700 -3.157 1.00 98.00 113 LYS A N 1
ATOM 925 C CA . LYS A 1 113 ? 10.285 1.544 -3.124 1.00 98.00 113 LYS A CA 1
ATOM 926 C C . LYS A 1 113 ? 9.021 0.736 -2.835 1.00 98.00 113 LYS A C 1
ATOM 928 O O . LYS A 1 113 ? 8.207 1.149 -2.011 1.00 98.00 113 LYS A O 1
ATOM 933 N N . HIS A 1 114 ? 8.879 -0.432 -3.455 1.00 98.56 114 HIS A N 1
ATOM 934 C CA . HIS A 1 114 ? 7.767 -1.352 -3.218 1.00 98.56 114 HIS A CA 1
ATOM 935 C C . HIS A 1 114 ? 7.682 -1.752 -1.740 1.00 98.56 114 HIS A C 1
ATOM 937 O O . HIS A 1 114 ? 6.632 -1.615 -1.106 1.00 98.56 114 HIS A O 1
ATOM 943 N N . LYS A 1 115 ? 8.825 -2.121 -1.149 1.00 98.56 115 LYS A N 1
ATOM 944 C CA . LYS A 1 115 ? 8.943 -2.452 0.273 1.00 98.56 115 LYS A CA 1
ATOM 945 C C . LYS A 1 115 ? 8.548 -1.287 1.177 1.00 98.56 115 LYS A C 1
ATOM 947 O O . LYS A 1 115 ? 7.867 -1.512 2.175 1.00 98.56 115 LYS A O 1
ATOM 952 N N . VAL A 1 116 ? 8.927 -0.053 0.841 1.00 98.62 116 VAL A N 1
ATOM 953 C CA . VAL A 1 116 ? 8.522 1.136 1.611 1.00 98.62 116 VAL A CA 1
ATOM 954 C C . VAL A 1 116 ? 6.998 1.270 1.653 1.00 98.62 116 VAL A C 1
ATOM 956 O O . VAL A 1 116 ? 6.440 1.408 2.743 1.00 98.62 116 VAL A O 1
ATOM 959 N N . VAL A 1 117 ? 6.311 1.160 0.511 1.00 98.62 117 VAL A N 1
ATOM 960 C CA . VAL A 1 117 ? 4.836 1.211 0.462 1.00 98.62 117 VAL A CA 1
ATOM 961 C C . VAL A 1 117 ? 4.225 0.067 1.276 1.00 98.62 117 VAL A C 1
ATOM 963 O O . VAL A 1 117 ? 3.334 0.297 2.095 1.00 98.62 117 VAL A O 1
ATOM 966 N N . SER A 1 118 ? 4.751 -1.152 1.119 1.00 98.56 118 SER A N 1
ATOM 967 C CA . SER A 1 118 ? 4.310 -2.337 1.867 1.00 98.56 118 SER A CA 1
ATOM 968 C C . SER A 1 118 ? 4.403 -2.134 3.385 1.00 98.56 118 SER A C 1
ATOM 970 O O . SER A 1 118 ? 3.454 -2.411 4.121 1.00 98.56 118 SER A O 1
ATOM 972 N N . VAL A 1 119 ? 5.512 -1.561 3.867 1.00 98.69 119 VAL A N 1
ATOM 973 C CA . VAL A 1 119 ? 5.711 -1.249 5.290 1.00 98.69 119 VAL A CA 1
ATOM 974 C C . VAL A 1 119 ? 4.692 -0.228 5.794 1.00 98.69 119 VAL A C 1
ATOM 976 O O . VAL A 1 119 ? 4.198 -0.377 6.914 1.00 98.69 119 VAL A O 1
ATOM 979 N N . VAL A 1 120 ? 4.359 0.799 5.007 1.00 98.62 120 VAL A N 1
ATOM 980 C CA . VAL A 1 120 ? 3.338 1.785 5.399 1.00 98.62 120 VAL A CA 1
ATOM 981 C C . VAL A 1 120 ? 1.964 1.122 5.511 1.00 98.62 120 VAL A C 1
ATOM 983 O O . VAL A 1 120 ? 1.306 1.297 6.535 1.00 98.62 120 VAL A O 1
ATOM 986 N N . ILE A 1 121 ? 1.567 0.291 4.538 1.00 98.62 121 ILE A N 1
ATOM 987 C CA . ILE A 1 121 ? 0.307 -0.472 4.605 1.00 98.62 121 ILE A CA 1
ATOM 988 C C . ILE A 1 121 ? 0.278 -1.348 5.861 1.00 98.62 121 ILE A C 1
ATOM 990 O O . ILE A 1 121 ? -0.684 -1.293 6.627 1.00 98.62 121 ILE A O 1
ATOM 994 N N . ALA A 1 122 ? 1.337 -2.125 6.106 1.00 98.44 122 ALA A N 1
ATOM 995 C CA . ALA A 1 122 ? 1.415 -3.029 7.250 1.00 98.44 122 ALA A CA 1
ATOM 996 C C . ALA A 1 122 ? 1.310 -2.279 8.588 1.00 98.44 122 ALA A C 1
ATOM 998 O O . ALA A 1 122 ? 0.566 -2.693 9.479 1.00 98.44 122 ALA A O 1
ATOM 999 N N . LYS A 1 123 ? 2.003 -1.141 8.721 1.00 98.44 123 LYS A N 1
ATOM 1000 C CA . LYS A 1 123 ? 1.927 -0.291 9.918 1.00 98.44 123 LYS A CA 1
ATOM 1001 C C . LYS A 1 123 ? 0.525 0.283 10.121 1.00 98.44 123 LYS A C 1
ATOM 1003 O O . LYS A 1 123 ? 0.029 0.267 11.246 1.00 98.44 123 LYS A O 1
ATOM 1008 N N . SER A 1 124 ? -0.116 0.775 9.064 1.00 98.31 124 SER A N 1
ATOM 1009 C CA . SER A 1 124 ? -1.470 1.334 9.141 1.00 98.31 124 SER A CA 1
ATOM 1010 C C . SER A 1 124 ? -2.511 0.268 9.480 1.00 98.31 124 SER A C 1
ATOM 1012 O O . SER A 1 124 ? -3.337 0.487 10.363 1.00 98.31 124 SER A O 1
ATOM 1014 N N . LEU A 1 125 ? -2.415 -0.921 8.874 1.00 97.75 125 LEU A N 1
ATOM 1015 C CA . LEU A 1 125 ? -3.255 -2.069 9.229 1.00 97.75 125 LEU A CA 1
ATOM 1016 C C . LEU A 1 125 ? -3.085 -2.442 10.700 1.00 97.75 125 LEU A C 1
ATOM 1018 O O . LEU A 1 125 ? -4.073 -2.624 11.407 1.00 97.75 125 LEU A O 1
ATOM 1022 N N . HIS A 1 126 ? -1.843 -2.512 11.182 1.00 97.38 126 HIS A N 1
ATOM 1023 C CA . HIS A 1 126 ? -1.573 -2.844 12.576 1.00 97.38 126 HIS A CA 1
ATOM 1024 C C . HIS A 1 126 ? -2.213 -1.840 13.547 1.00 97.38 126 HIS A C 1
ATOM 1026 O O . HIS A 1 126 ? -2.780 -2.254 14.559 1.00 97.38 126 HIS A O 1
ATOM 1032 N N . LYS A 1 127 ? -2.175 -0.537 13.233 1.00 97.75 127 LYS A N 1
ATOM 1033 C CA . LYS A 1 127 ? -2.829 0.508 14.039 1.00 97.75 127 LYS A CA 1
ATOM 1034 C C . LYS A 1 127 ? -4.345 0.327 14.099 1.00 97.75 127 LYS A C 1
ATOM 1036 O O . LYS A 1 127 ? -4.896 0.321 15.196 1.00 97.75 127 LYS A O 1
ATOM 1041 N N . LEU A 1 128 ? -5.005 0.114 12.957 1.00 96.62 128 LEU A N 1
ATOM 1042 C CA . LEU A 1 128 ? -6.452 -0.136 12.919 1.00 96.62 128 LEU A CA 1
ATOM 1043 C C . LEU A 1 128 ? -6.820 -1.398 13.710 1.00 96.62 128 LEU A C 1
ATOM 1045 O O . LEU A 1 128 ? -7.731 -1.384 14.532 1.00 96.62 128 LEU A O 1
ATOM 1049 N N . GLN A 1 129 ? -6.073 -2.488 13.525 1.00 95.81 129 GLN A N 1
ATOM 1050 C CA . GLN A 1 129 ? -6.305 -3.733 14.259 1.00 95.81 129 GLN A CA 1
ATOM 1051 C C . GLN A 1 129 ? -6.098 -3.573 15.768 1.00 95.81 129 GLN A C 1
ATOM 1053 O O . GLN A 1 129 ? -6.825 -4.177 16.554 1.00 95.81 129 GLN A O 1
ATOM 1058 N N . LYS A 1 130 ? -5.101 -2.785 16.182 1.00 95.88 130 LYS A N 1
ATOM 1059 C CA . LYS A 1 130 ? -4.858 -2.482 17.593 1.00 95.88 130 LYS A CA 1
ATOM 1060 C C . LYS A 1 130 ? -6.036 -1.714 18.192 1.00 95.88 130 LYS A C 1
ATOM 1062 O O . LYS A 1 130 ? -6.580 -2.175 19.188 1.00 95.88 130 LYS A O 1
ATOM 1067 N N . HIS A 1 131 ? -6.474 -0.638 17.539 1.00 95.81 131 HIS A N 1
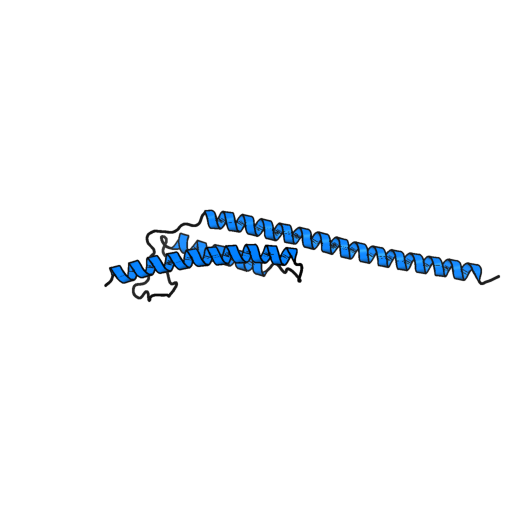ATOM 1068 C CA . HIS A 1 131 ? -7.632 0.144 17.983 1.00 95.81 131 HIS A CA 1
ATOM 1069 C C . HIS A 1 131 ? -8.901 -0.705 18.080 1.00 95.81 131 HIS A C 1
ATOM 1071 O O . HIS A 1 131 ? -9.612 -0.652 19.078 1.00 95.81 131 HIS A O 1
ATOM 1077 N N . HIS A 1 132 ? -9.160 -1.551 17.078 1.00 95.06 132 HIS A N 1
ATOM 1078 C CA . HIS A 1 132 ? -10.283 -2.488 17.117 1.00 95.06 132 HIS A CA 1
ATOM 1079 C C . HIS A 1 132 ? -10.233 -3.376 18.368 1.00 95.06 132 HIS A C 1
ATOM 1081 O O . HIS A 1 132 ? -11.247 -3.546 19.039 1.00 95.06 132 HIS A O 1
ATOM 1087 N N . ARG A 1 133 ? -9.071 -3.973 18.675 1.00 94.06 133 ARG A N 1
ATOM 1088 C CA . ARG A 1 133 ? -8.915 -4.853 19.846 1.00 94.06 133 ARG A CA 1
ATOM 1089 C C . ARG A 1 133 ? -9.157 -4.109 21.155 1.00 94.06 133 ARG A C 1
ATOM 1091 O O . ARG A 1 133 ? -9.890 -4.618 21.992 1.00 94.06 133 ARG A O 1
ATOM 1098 N N . GLU A 1 134 ? -8.611 -2.905 21.297 1.00 93.88 134 GLU A N 1
ATOM 1099 C CA . GLU A 1 134 ? -8.818 -2.068 22.485 1.00 93.88 134 GLU A CA 1
ATOM 1100 C C . GLU A 1 134 ? -10.315 -1.791 22.708 1.00 93.88 134 GLU A C 1
ATOM 1102 O O . GLU A 1 134 ? -10.841 -2.055 23.789 1.00 93.88 134 GLU A O 1
ATOM 1107 N N . ARG A 1 135 ? -11.038 -1.385 21.656 1.00 93.62 135 ARG A N 1
ATOM 1108 C CA . ARG A 1 135 ? -12.491 -1.144 21.728 1.00 93.62 135 ARG A CA 1
ATOM 1109 C C . ARG A 1 135 ? -13.297 -2.409 22.006 1.00 93.62 135 ARG A C 1
ATOM 1111 O O . ARG A 1 135 ? -14.283 -2.369 22.739 1.00 93.62 135 ARG A O 1
ATOM 1118 N N . GLN A 1 136 ? -12.876 -3.542 21.452 1.00 92.50 136 GLN A N 1
ATOM 1119 C CA . GLN A 1 136 ? -13.528 -4.825 21.689 1.00 92.50 136 GLN A CA 1
ATOM 1120 C C . GLN A 1 136 ? -13.371 -5.275 23.145 1.00 92.50 136 GLN A C 1
ATOM 1122 O O . GLN A 1 136 ? -14.329 -5.752 23.750 1.00 92.50 136 GLN A O 1
ATOM 1127 N N . GLU A 1 137 ? -12.181 -5.118 23.725 1.00 91.88 137 GLU A N 1
ATOM 1128 C CA . GLU A 1 137 ? -11.930 -5.448 25.128 1.00 91.88 137 GLU A CA 1
ATOM 1129 C C . GLU A 1 137 ? -12.756 -4.577 26.077 1.00 91.88 137 GLU A C 1
ATOM 1131 O O . GLU A 1 137 ? -13.303 -5.094 27.051 1.00 91.88 137 GLU A O 1
ATOM 1136 N N . GLU A 1 138 ? -12.880 -3.279 25.793 1.00 90.75 138 GLU A N 1
ATOM 1137 C CA . GLU A 1 138 ? -13.754 -2.365 26.537 1.00 90.75 138 GLU A CA 1
ATOM 1138 C C . GLU A 1 138 ? -15.223 -2.807 26.466 1.00 90.75 138 GLU A C 1
ATOM 1140 O O . GLU A 1 138 ? -15.876 -2.922 27.503 1.00 90.75 138 GLU A O 1
ATOM 1145 N N . HIS A 1 139 ? -15.719 -3.141 25.269 1.00 88.88 139 HIS A N 1
ATOM 1146 C CA . HIS A 1 139 ? -17.083 -3.642 25.069 1.00 88.88 139 HIS A CA 1
ATOM 1147 C C . HIS A 1 139 ? -17.342 -4.981 25.780 1.00 88.88 139 HIS A C 1
ATOM 1149 O O . HIS A 1 139 ? -18.435 -5.225 26.284 1.00 88.88 139 HIS A O 1
ATOM 1155 N N . ILE A 1 140 ? -16.355 -5.879 25.836 1.00 88.69 140 ILE A N 1
ATOM 1156 C CA . ILE A 1 140 ? -16.487 -7.145 26.572 1.00 88.69 140 ILE A CA 1
ATOM 1157 C C . ILE A 1 140 ? -16.497 -6.892 28.085 1.00 88.69 140 ILE A C 1
ATOM 1159 O O . ILE A 1 140 ? -17.272 -7.526 28.800 1.00 88.69 140 ILE A O 1
ATOM 1163 N N . LYS A 1 141 ? -15.649 -5.982 28.583 1.00 87.69 141 LYS A N 1
ATOM 1164 C CA . LYS A 1 141 ? -15.577 -5.635 30.011 1.00 87.69 141 LYS A CA 1
ATOM 1165 C C . LYS A 1 141 ? -16.855 -4.964 30.507 1.00 87.69 141 LYS A C 1
ATOM 1167 O O . LYS A 1 141 ? -17.274 -5.278 31.608 1.00 87.69 141 LYS A O 1
ATOM 1172 N N . SER A 1 142 ? -17.489 -4.103 29.709 1.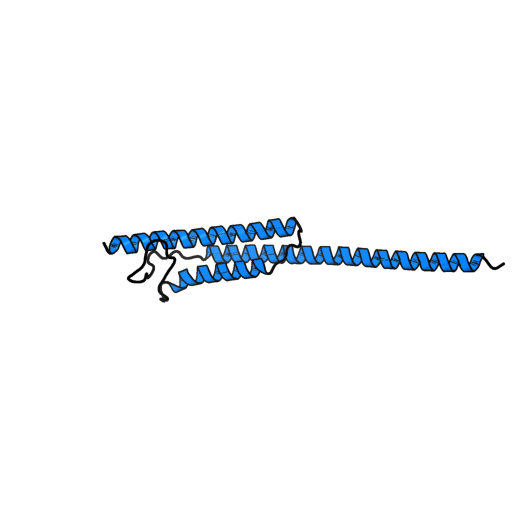00 86.19 142 SER A N 1
ATOM 1173 C CA . SER A 1 142 ? -18.725 -3.407 30.104 1.00 86.19 142 SER A CA 1
ATOM 1174 C C . SER A 1 142 ? -19.966 -4.306 30.186 1.00 86.19 142 SER A C 1
ATOM 1176 O O . SER A 1 142 ? -21.001 -3.867 30.680 1.00 86.19 142 SER A O 1
ATOM 1178 N N . ARG A 1 143 ? -19.882 -5.549 29.694 1.00 79.50 143 ARG A N 1
ATOM 1179 C CA . ARG A 1 143 ? -20.981 -6.533 29.705 1.00 79.50 143 ARG A CA 1
ATOM 1180 C C . ARG A 1 143 ? -20.871 -7.568 30.824 1.00 79.50 143 ARG A C 1
ATOM 1182 O O . ARG A 1 143 ? -21.800 -8.356 30.981 1.00 79.50 143 ARG A O 1
ATOM 1189 N N . LYS A 1 144 ? -19.737 -7.609 31.526 1.00 64.94 144 LYS A N 1
ATOM 1190 C CA . LYS A 1 144 ? -19.521 -8.448 32.711 1.00 64.94 144 LYS A CA 1
ATOM 1191 C C . LYS A 1 144 ? -19.913 -7.680 33.962 1.00 64.94 144 LYS A C 1
ATOM 1193 O O . LYS A 1 144 ? -20.459 -8.341 34.867 1.00 64.94 144 LYS A O 1
#

pLDDT: mean 91.89, std 10.13, range [49.62, 98.69]

Organism: NCBI:txid456999

Sequence (144 aa):
MYNHSNRKHNDQWQTASDAIEQAMQDMKHHQLRLWKKHFVAVLDRLLKDLNACVQTFEYPSALDFPPNAESGKLVLLDTENNKPFINQFRALAQFRDQLCAIKTHGDEQLENKHKVVSVVIAKSLHKLQKHHRERQEEHIKSRK

Foldseek 3Di:
DPPPVVVVVVVVVVVVVVVVVVVVVVVVVVVVVVVVVVLLVVLVVLLVVLVVLLVPQDQDPAFADDPPDDQPDLDGDPDPSCVSLVVSVVVLVVSVVSLVVDDPPPVPSSVVSSVVSVVSSVVSVVVSSVSSNVNSVVVVVVVD

Secondary structure (DSSP, 8-state):
--SHHHHHHHHHHHHHHHHHHHHHHHHHHHHHHHHHHHHHHHHHHHHHHHHHHHHT----S-----TT--TT-------TTTHHHHHHHHHHHHHHHHHHH---TT-HHHHHHHHHHHHHHHHHHHHHHHHHHHHHHHHHHTT-